Protein AF-A0A4R3JTP3-F1 (afdb_monomer)

Structure (mmCIF, N/CA/C/O backbone):
data_AF-A0A4R3JTP3-F1
#
_entry.id   AF-A0A4R3JTP3-F1
#
loop_
_atom_site.group_PDB
_atom_site.id
_atom_site.type_symbol
_atom_site.label_atom_id
_atom_site.label_alt_id
_atom_site.label_comp_id
_atom_site.label_asym_id
_atom_site.label_entity_id
_atom_site.label_seq_id
_atom_site.pdbx_PDB_ins_code
_atom_site.Cartn_x
_atom_site.Cartn_y
_atom_site.Cartn_z
_atom_site.occupancy
_atom_site.B_iso_or_equiv
_atom_site.auth_seq_id
_atom_site.auth_comp_id
_atom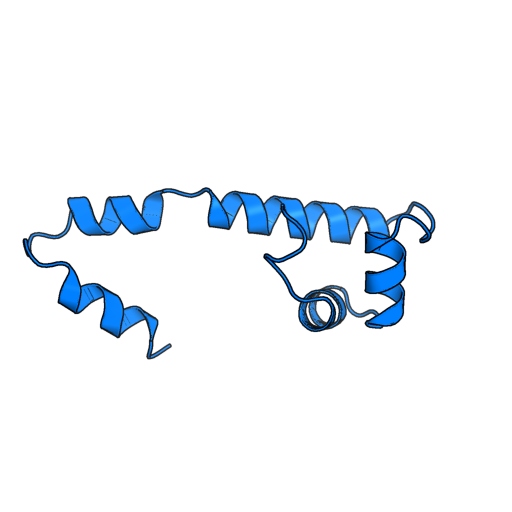_site.auth_asym_id
_atom_site.auth_atom_id
_atom_site.pdbx_PDB_model_num
ATOM 1 N N . MET A 1 1 ? 6.317 10.174 9.171 1.00 45.31 1 MET A N 1
ATOM 2 C CA . MET A 1 1 ? 6.921 8.824 9.077 1.00 45.31 1 MET A CA 1
ATOM 3 C C . MET A 1 1 ? 5.828 7.817 8.745 1.00 45.31 1 MET A C 1
ATOM 5 O O . MET A 1 1 ? 5.135 7.361 9.636 1.00 45.31 1 MET A O 1
ATOM 9 N N . VAL A 1 2 ? 5.622 7.541 7.459 1.00 50.75 2 VAL A N 1
ATOM 10 C CA . VAL A 1 2 ? 4.519 6.700 6.943 1.00 50.75 2 VAL A CA 1
ATOM 11 C C . VAL A 1 2 ? 4.987 5.279 6.600 1.00 50.75 2 VAL A C 1
ATOM 13 O O . VAL A 1 2 ? 4.206 4.334 6.587 1.00 50.75 2 VAL A O 1
ATOM 16 N N . GLN A 1 3 ? 6.288 5.105 6.352 1.00 52.69 3 GLN A N 1
ATOM 17 C CA . GLN A 1 3 ? 6.861 3.907 5.726 1.00 52.69 3 GLN A CA 1
ATOM 18 C C . GLN A 1 3 ? 6.869 2.642 6.614 1.00 52.69 3 GLN A C 1
ATOM 20 O O . GLN A 1 3 ? 7.425 1.616 6.215 1.00 52.69 3 GLN A O 1
ATOM 25 N N . HIS A 1 4 ? 6.252 2.701 7.799 1.00 60.41 4 HIS A N 1
ATOM 26 C CA . HIS A 1 4 ? 6.256 1.632 8.802 1.00 60.41 4 HIS A CA 1
ATOM 27 C C . HIS A 1 4 ? 4.885 1.003 9.068 1.00 60.41 4 HIS A C 1
ATOM 29 O O . HIS A 1 4 ? 4.825 0.040 9.819 1.00 60.41 4 HIS A O 1
ATOM 35 N N . LEU A 1 5 ? 3.800 1.500 8.464 1.00 71.56 5 LEU A N 1
ATOM 36 C CA . LEU A 1 5 ? 2.461 0.948 8.719 1.00 71.56 5 LEU A CA 1
ATOM 37 C C . LEU A 1 5 ? 2.227 -0.426 8.066 1.00 71.56 5 LEU A C 1
ATOM 39 O O . LEU A 1 5 ? 1.352 -1.164 8.494 1.00 71.56 5 LEU A O 1
ATOM 43 N N . VAL A 1 6 ? 3.006 -0.769 7.038 1.00 83.88 6 VAL A N 1
ATOM 44 C CA . VAL A 1 6 ? 2.993 -2.085 6.381 1.00 83.88 6 VAL A CA 1
ATOM 45 C C . VAL A 1 6 ? 4.441 -2.516 6.205 1.00 83.88 6 VAL A C 1
ATOM 47 O O . VAL A 1 6 ? 5.260 -1.725 5.724 1.00 83.88 6 VAL A O 1
ATOM 50 N N . SER A 1 7 ? 4.803 -3.742 6.577 1.00 91.12 7 SER A N 1
ATOM 51 C CA . SER A 1 7 ? 6.150 -4.262 6.317 1.00 91.12 7 SER A CA 1
ATOM 52 C C . SER A 1 7 ? 6.374 -4.487 4.814 1.00 91.12 7 SER A C 1
ATOM 54 O O . SER A 1 7 ? 5.429 -4.606 4.030 1.00 91.12 7 SER A O 1
ATOM 56 N N . ARG A 1 8 ? 7.636 -4.555 4.367 1.00 92.44 8 ARG A N 1
ATOM 57 C CA . ARG A 1 8 ? 7.920 -4.864 2.953 1.00 92.44 8 ARG A CA 1
ATOM 58 C C . ARG A 1 8 ? 7.394 -6.248 2.557 1.00 92.44 8 ARG A C 1
ATOM 60 O O . ARG A 1 8 ? 6.816 -6.380 1.484 1.00 92.44 8 ARG A O 1
ATOM 67 N N . ALA A 1 9 ? 7.508 -7.225 3.456 1.00 94.06 9 ALA A N 1
ATOM 68 C CA . ALA A 1 9 ? 7.037 -8.588 3.239 1.00 94.06 9 ALA A CA 1
ATOM 69 C C . ALA A 1 9 ? 5.505 -8.675 3.114 1.00 94.06 9 ALA A C 1
ATOM 71 O O . ALA A 1 9 ? 4.989 -9.441 2.302 1.00 94.06 9 ALA A O 1
ATOM 72 N N . GLU A 1 10 ? 4.749 -7.894 3.887 1.00 94.75 10 GLU A N 1
ATOM 73 C CA . GLU A 1 10 ? 3.290 -7.807 3.733 1.00 94.75 10 GLU A CA 1
ATOM 74 C C . GLU A 1 10 ? 2.903 -7.139 2.422 1.00 94.75 10 GLU A C 1
ATOM 76 O O . GLU A 1 10 ? 2.104 -7.695 1.673 1.00 94.75 10 GLU A O 1
ATOM 81 N N . ALA A 1 11 ? 3.513 -5.997 2.103 1.00 94.50 11 ALA A N 1
ATOM 82 C CA . ALA A 1 11 ? 3.258 -5.313 0.841 1.00 94.50 11 ALA A CA 1
ATOM 83 C C . ALA A 1 11 ? 3.595 -6.206 -0.368 1.00 94.50 11 ALA A C 1
ATOM 85 O O . ALA A 1 11 ? 2.852 -6.218 -1.345 1.00 94.50 11 ALA A O 1
ATOM 86 N N . ALA A 1 12 ? 4.668 -6.997 -0.281 1.00 96.00 12 ALA A N 1
ATOM 87 C CA . ALA A 1 12 ? 5.062 -7.968 -1.297 1.00 96.00 12 ALA A CA 1
ATOM 88 C C . ALA A 1 12 ? 3.982 -9.042 -1.506 1.00 96.00 12 ALA A C 1
ATOM 90 O O . ALA A 1 12 ? 3.573 -9.289 -2.640 1.00 96.00 12 ALA A O 1
ATOM 91 N N . ARG A 1 13 ? 3.458 -9.618 -0.415 1.00 97.31 13 ARG A N 1
ATOM 92 C CA . ARG A 1 13 ? 2.368 -10.607 -0.467 1.00 97.31 13 ARG A CA 1
ATOM 93 C C . ARG A 1 13 ? 1.067 -10.020 -1.017 1.00 97.31 13 ARG A C 1
ATOM 95 O O . ARG A 1 13 ? 0.449 -10.647 -1.866 1.00 97.31 13 ARG A O 1
ATOM 102 N N . ILE A 1 14 ? 0.677 -8.824 -0.573 1.00 95.81 14 ILE A N 1
ATOM 103 C CA . ILE A 1 14 ? -0.557 -8.148 -1.011 1.00 95.81 14 ILE A CA 1
ATOM 104 C C . ILE A 1 14 ? -0.506 -7.822 -2.507 1.00 95.81 14 ILE A C 1
ATOM 106 O O . ILE A 1 14 ? -1.484 -8.019 -3.222 1.00 95.81 14 ILE A O 1
ATOM 110 N N . LEU A 1 15 ? 0.633 -7.316 -2.984 1.00 94.88 15 LEU A N 1
ATOM 111 C CA . LEU A 1 15 ? 0.789 -6.878 -4.372 1.00 94.88 15 LEU A CA 1
ATOM 112 C C . LEU A 1 15 ? 1.205 -8.009 -5.324 1.00 94.88 15 LEU A C 1
ATOM 114 O O . LEU A 1 15 ? 1.249 -7.784 -6.532 1.00 94.88 15 LEU A O 1
AT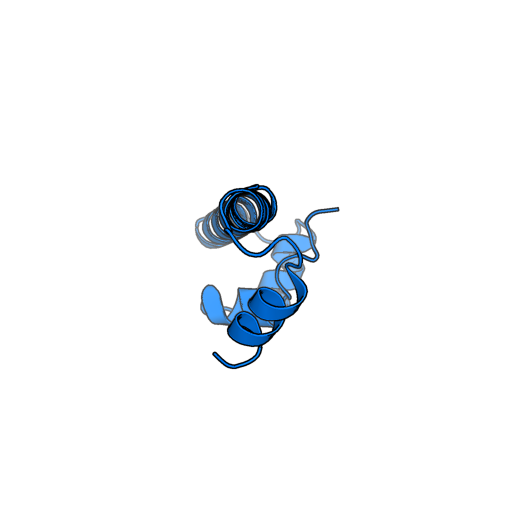OM 118 N N . GLY A 1 16 ? 1.518 -9.200 -4.804 1.00 96.44 16 GLY A N 1
ATOM 119 C CA . GLY A 1 16 ? 1.969 -10.340 -5.604 1.00 96.44 16 GLY A CA 1
ATOM 120 C C . GLY A 1 16 ? 3.351 -10.136 -6.232 1.00 96.44 16 GLY A C 1
ATOM 121 O O . GLY A 1 16 ? 3.583 -10.557 -7.363 1.00 96.44 16 GLY A O 1
ATOM 122 N N . VAL A 1 17 ? 4.269 -9.464 -5.528 1.00 95.31 17 VAL A N 1
ATOM 123 C CA . VAL A 1 17 ? 5.623 -9.141 -6.018 1.00 95.31 17 VAL A CA 1
ATOM 124 C C . VAL A 1 17 ? 6.700 -9.529 -5.008 1.00 95.31 17 VAL A C 1
ATOM 126 O O . VAL A 1 17 ? 6.406 -9.903 -3.878 1.00 95.31 17 VAL A O 1
ATOM 129 N N . SER A 1 18 ? 7.974 -9.446 -5.396 1.00 96.06 18 SER A N 1
ATOM 130 C CA . SER A 1 18 ? 9.087 -9.742 -4.487 1.00 96.06 18 SER A CA 1
ATOM 131 C C . SER A 1 18 ? 9.335 -8.622 -3.467 1.00 96.06 18 SER A C 1
ATOM 133 O O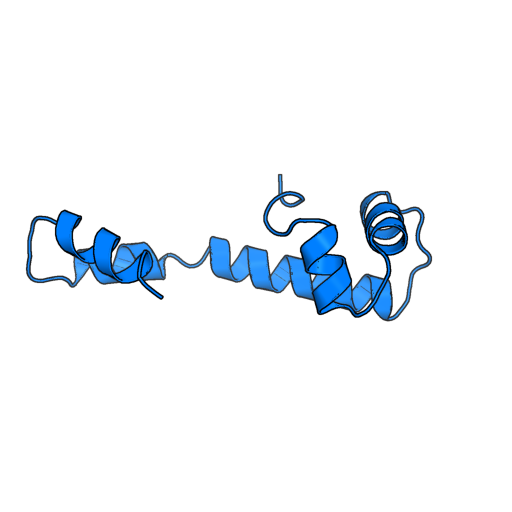 . SER A 1 18 ? 9.109 -7.443 -3.748 1.00 96.06 18 SER A O 1
ATOM 135 N N . ASP A 1 19 ? 9.897 -8.972 -2.302 1.00 95.38 19 ASP A N 1
ATOM 136 C CA . ASP A 1 19 ? 10.327 -7.996 -1.278 1.00 95.38 19 ASP A CA 1
ATOM 137 C C . ASP A 1 19 ? 11.302 -6.955 -1.855 1.00 95.38 19 ASP A C 1
ATOM 139 O O . ASP A 1 19 ? 11.203 -5.760 -1.576 1.00 95.38 19 ASP A O 1
ATOM 143 N N . ALA A 1 20 ? 12.199 -7.398 -2.743 1.00 94.56 20 ALA A N 1
ATOM 144 C CA . ALA A 1 20 ? 13.150 -6.535 -3.435 1.00 94.56 20 ALA A CA 1
ATOM 145 C C . ALA A 1 20 ? 12.461 -5.503 -4.346 1.00 94.56 20 ALA A C 1
ATOM 147 O O . ALA A 1 20 ? 12.902 -4.354 -4.414 1.00 94.56 20 ALA A O 1
ATOM 148 N N . ALA A 1 21 ? 11.370 -5.875 -5.028 1.00 94.81 21 ALA A N 1
ATOM 149 C CA . ALA A 1 21 ? 10.592 -4.934 -5.831 1.00 94.81 21 ALA A CA 1
ATOM 150 C C . ALA A 1 21 ? 9.967 -3.845 -4.947 1.00 94.81 21 ALA A C 1
ATOM 152 O O . ALA A 1 21 ? 10.136 -2.662 -5.238 1.00 94.81 21 ALA A O 1
ATOM 153 N N . VAL A 1 22 ? 9.354 -4.226 -3.821 1.00 94.88 22 VAL A N 1
ATOM 154 C CA . VAL A 1 22 ? 8.822 -3.273 -2.829 1.00 94.88 22 VAL A CA 1
ATOM 155 C C . VAL A 1 22 ? 9.923 -2.363 -2.281 1.00 94.88 22 VAL A C 1
ATOM 157 O O . VAL A 1 22 ? 9.719 -1.158 -2.141 1.00 94.88 22 VAL A O 1
ATOM 160 N N . GLY A 1 23 ? 11.108 -2.914 -2.003 1.00 93.94 23 GLY A N 1
ATOM 161 C CA . GLY A 1 23 ? 12.275 -2.149 -1.565 1.00 93.94 23 GLY A CA 1
ATOM 162 C C . GLY A 1 23 ? 12.678 -1.058 -2.560 1.00 93.94 23 GLY A C 1
ATOM 163 O O . GLY A 1 23 ? 12.875 0.087 -2.158 1.00 93.94 23 GLY A O 1
ATOM 164 N N . ARG A 1 24 ? 12.725 -1.379 -3.859 1.00 95.50 24 ARG A N 1
ATOM 165 C CA . ARG A 1 24 ? 13.010 -0.391 -4.914 1.00 95.50 24 ARG A CA 1
ATOM 166 C C . ARG A 1 24 ? 11.912 0.663 -5.047 1.00 95.50 24 ARG A C 1
ATOM 168 O O . ARG A 1 24 ? 12.234 1.833 -5.220 1.00 95.50 24 ARG A O 1
ATOM 175 N N . ILE A 1 25 ? 10.638 0.275 -4.916 1.00 94.38 25 ILE A N 1
ATOM 176 C CA . ILE A 1 25 ? 9.512 1.225 -4.947 1.00 94.38 25 ILE A CA 1
ATOM 177 C C . ILE A 1 25 ? 9.647 2.228 -3.797 1.00 94.38 25 ILE A C 1
ATOM 179 O O . ILE A 1 25 ? 9.565 3.432 -4.017 1.00 94.38 25 ILE A O 1
ATOM 183 N N . ARG A 1 26 ? 9.940 1.753 -2.579 1.00 91.81 26 ARG A N 1
ATOM 184 C CA . ARG A 1 26 ? 10.185 2.624 -1.413 1.00 91.81 26 ARG A CA 1
ATOM 185 C C . ARG A 1 26 ? 11.378 3.551 -1.596 1.00 91.81 26 ARG A C 1
ATOM 187 O O . ARG A 1 26 ? 11.331 4.688 -1.141 1.00 91.81 26 ARG A O 1
ATOM 194 N N . ALA A 1 27 ? 12.434 3.057 -2.235 1.00 91.38 27 ALA A N 1
ATOM 195 C CA . ALA A 1 27 ? 13.639 3.825 -2.514 1.00 91.38 27 ALA A CA 1
ATOM 196 C C . ALA A 1 27 ? 13.472 4.825 -3.675 1.00 91.38 27 ALA A C 1
ATOM 198 O O . ALA A 1 27 ? 14.414 5.555 -3.967 1.00 91.38 27 ALA A O 1
ATOM 199 N N . GLY A 1 28 ? 12.319 4.845 -4.358 1.00 91.81 28 GLY A N 1
ATOM 200 C CA . GLY A 1 28 ? 12.088 5.694 -5.531 1.00 91.81 28 GLY A CA 1
ATOM 201 C C . GLY A 1 28 ? 12.898 5.283 -6.766 1.00 91.81 28 GLY A C 1
ATOM 202 O O . GLY A 1 28 ? 12.997 6.048 -7.715 1.00 91.81 28 GLY A O 1
ATOM 203 N N . SER A 1 29 ? 13.494 4.086 -6.760 1.00 93.88 29 SER A N 1
ATOM 204 C CA . SER A 1 29 ? 14.312 3.553 -7.859 1.00 93.88 29 SER A CA 1
ATOM 205 C C . SER A 1 29 ? 13.574 2.517 -8.710 1.00 93.88 29 SER A C 1
ATOM 207 O O . SER A 1 29 ? 14.169 1.874 -9.576 1.00 93.88 29 SER A O 1
ATOM 209 N N . TYR A 1 30 ? 12.281 2.321 -8.450 1.00 91.25 30 TYR A N 1
ATOM 210 C CA . TYR A 1 30 ? 11.411 1.492 -9.274 1.00 91.25 30 TYR A CA 1
ATOM 211 C C . TYR A 1 30 ? 10.703 2.361 -10.320 1.00 91.25 30 TYR A C 1
ATOM 213 O O . TYR A 1 30 ? 10.248 3.445 -9.959 1.00 91.25 30 TYR A O 1
ATOM 221 N N . PRO A 1 31 ? 10.587 1.908 -11.581 1.00 91.12 31 PRO A N 1
ATOM 222 C CA . PRO A 1 31 ? 9.895 2.663 -12.619 1.00 91.12 31 PRO A CA 1
ATOM 223 C C . PRO A 1 31 ? 8.459 3.014 -12.227 1.00 91.12 31 PRO A C 1
ATOM 225 O O . PRO A 1 31 ? 7.746 2.189 -11.647 1.00 91.12 31 PRO A O 1
ATOM 228 N N . ASP A 1 32 ? 8.019 4.212 -12.605 1.00 88.38 32 ASP A N 1
ATOM 229 C CA . ASP A 1 32 ? 6.609 4.567 -12.516 1.00 88.38 32 ASP A CA 1
ATOM 230 C C . ASP A 1 32 ? 5.764 3.635 -13.391 1.00 88.38 32 ASP A C 1
ATOM 232 O O . ASP A 1 32 ? 6.172 3.191 -14.466 1.00 88.38 32 ASP A O 1
ATOM 236 N N . GLY A 1 33 ? 4.571 3.310 -12.903 1.00 92.31 33 GLY A N 1
ATOM 237 C CA . GLY A 1 33 ? 3.670 2.375 -13.557 1.00 92.31 33 GLY A CA 1
ATOM 238 C C . GLY A 1 33 ? 2.624 1.825 -12.600 1.00 92.31 33 GLY A C 1
ATOM 239 O O . GLY A 1 33 ? 2.518 2.245 -11.446 1.00 92.31 33 GLY A O 1
ATOM 240 N N . GLU A 1 34 ? 1.858 0.849 -13.080 1.00 94.50 34 GLU A N 1
ATOM 241 C CA . GLU A 1 34 ? 0.703 0.313 -12.358 1.00 94.50 34 GLU A CA 1
ATOM 242 C C . GLU A 1 34 ? 1.071 -0.253 -10.978 1.00 94.50 34 GLU A C 1
ATOM 244 O O . GLU A 1 34 ? 0.359 -0.031 -10.001 1.00 94.50 34 GLU A O 1
ATOM 249 N N . LEU A 1 35 ? 2.214 -0.934 -10.856 1.00 93.56 35 LEU A N 1
ATOM 250 C CA . LEU A 1 35 ? 2.656 -1.477 -9.571 1.00 93.56 35 LEU A CA 1
ATOM 251 C C . LEU A 1 35 ? 3.008 -0.373 -8.559 1.00 93.56 35 LEU A C 1
ATOM 253 O O . LEU A 1 35 ? 2.648 -0.478 -7.386 1.00 93.56 35 LEU A O 1
ATOM 257 N N . ALA A 1 36 ? 3.692 0.684 -9.006 1.00 93.62 36 ALA A N 1
ATOM 258 C CA . ALA A 1 36 ? 4.029 1.824 -8.157 1.00 93.62 36 ALA A CA 1
ATOM 259 C C . ALA A 1 36 ? 2.760 2.573 -7.708 1.00 93.62 36 ALA A C 1
ATOM 261 O O . ALA A 1 36 ? 2.654 2.959 -6.544 1.00 93.62 36 ALA A O 1
ATOM 262 N N . GLU A 1 37 ? 1.768 2.709 -8.595 1.00 95.44 37 GLU A N 1
ATOM 263 C CA . GLU A 1 37 ? 0.451 3.272 -8.270 1.00 95.44 37 GLU A CA 1
ATOM 264 C C . GLU A 1 37 ? -0.294 2.419 -7.235 1.00 95.44 37 GLU A C 1
ATOM 266 O O . GLU A 1 37 ? -0.704 2.929 -6.194 1.00 95.44 37 GLU A O 1
ATOM 271 N N . ARG A 1 38 ? -0.402 1.102 -7.457 1.00 95.94 38 ARG A N 1
ATOM 272 C CA . ARG A 1 38 ? -1.038 0.170 -6.508 1.00 95.94 38 ARG A CA 1
ATOM 273 C C . ARG A 1 38 ? -0.379 0.229 -5.127 1.00 95.94 38 ARG A C 1
ATOM 275 O O . ARG A 1 38 ? -1.079 0.219 -4.116 1.00 95.94 38 ARG A O 1
ATOM 282 N N . TYR A 1 39 ? 0.950 0.344 -5.070 1.00 94.56 39 TYR A N 1
ATOM 283 C CA . TYR A 1 39 ? 1.670 0.541 -3.811 1.00 94.56 39 TYR A CA 1
ATOM 284 C C . TYR A 1 39 ? 1.302 1.872 -3.131 1.00 94.56 39 TYR A C 1
ATOM 286 O O . TYR A 1 39 ? 1.036 1.887 -1.929 1.00 94.56 39 TYR A O 1
ATOM 294 N N . ARG A 1 40 ? 1.239 2.984 -3.879 1.00 93.19 40 ARG A N 1
ATOM 295 C CA . ARG A 1 40 ? 0.820 4.294 -3.344 1.00 93.19 40 ARG A CA 1
ATOM 296 C C . ARG A 1 40 ? -0.614 4.260 -2.806 1.00 93.19 40 ARG A C 1
ATOM 298 O O . ARG A 1 40 ? -0.857 4.766 -1.711 1.00 93.19 40 ARG A O 1
ATOM 305 N N . LEU A 1 41 ? -1.535 3.612 -3.518 1.00 95.62 41 LEU A N 1
ATOM 306 C CA . LEU A 1 41 ? -2.918 3.419 -3.072 1.00 95.62 41 LEU A CA 1
ATOM 307 C C . LEU A 1 41 ? -2.998 2.584 -1.790 1.00 95.62 41 LEU A C 1
ATOM 309 O O . LEU A 1 41 ? -3.698 2.977 -0.858 1.00 95.62 41 LEU A O 1
ATOM 313 N N . LEU A 1 42 ? -2.247 1.480 -1.707 1.00 93.69 42 LEU A N 1
ATOM 314 C CA . LEU A 1 42 ? -2.169 0.655 -0.498 1.00 93.69 42 LEU A CA 1
ATOM 315 C C . LEU A 1 42 ? -1.724 1.486 0.712 1.00 93.69 42 LEU A C 1
ATOM 317 O O . LEU A 1 42 ? -2.372 1.453 1.757 1.00 93.69 42 LEU A O 1
ATOM 321 N N . VAL A 1 43 ? -0.652 2.269 0.562 1.00 92.06 43 VAL A N 1
ATOM 322 C CA . VAL A 1 43 ? -0.161 3.153 1.628 1.00 92.06 43 VAL A CA 1
ATOM 323 C C . VAL A 1 43 ? -1.235 4.162 2.035 1.00 92.06 43 VAL A C 1
ATOM 325 O O . VAL A 1 43 ? -1.518 4.299 3.222 1.00 92.06 43 VAL A O 1
ATOM 328 N N . ALA A 1 44 ? -1.888 4.817 1.072 1.00 91.62 44 ALA A N 1
ATOM 329 C CA . ALA A 1 44 ? -2.929 5.802 1.354 1.00 91.62 44 ALA A CA 1
ATOM 330 C C . ALA A 1 44 ? -4.136 5.206 2.103 1.00 91.62 44 ALA A C 1
ATOM 332 O O . ALA A 1 44 ? -4.692 5.858 2.993 1.00 91.62 44 ALA A O 1
ATOM 333 N N . VAL A 1 45 ? -4.540 3.975 1.769 1.00 90.75 45 VAL A N 1
ATOM 334 C CA . VAL A 1 45 ? -5.616 3.252 2.467 1.00 90.75 45 VAL A CA 1
ATOM 335 C C . VAL A 1 45 ? -5.219 2.954 3.908 1.00 90.75 45 VAL A C 1
ATOM 337 O O . VAL A 1 45 ? -5.974 3.281 4.824 1.00 90.75 45 VAL A O 1
ATOM 340 N N . VAL A 1 46 ? -4.029 2.391 4.126 1.00 89.00 46 VAL A N 1
ATOM 341 C CA . VAL A 1 46 ? -3.569 2.029 5.474 1.00 89.00 46 VAL A CA 1
ATOM 342 C C . VAL A 1 46 ? -3.371 3.265 6.343 1.00 89.00 46 VAL A C 1
ATOM 344 O O . VAL A 1 46 ? -3.771 3.280 7.503 1.00 89.00 46 VAL A O 1
ATOM 347 N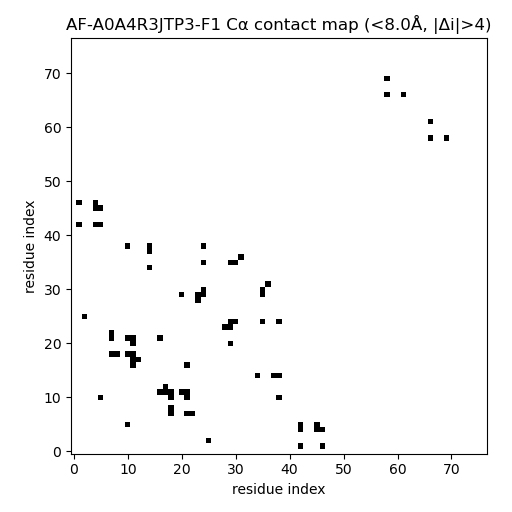 N . GLU A 1 47 ? -2.829 4.344 5.787 1.00 87.12 47 GLU A N 1
ATOM 348 C CA . GLU A 1 47 ? -2.748 5.607 6.507 1.00 87.12 47 GLU A CA 1
ATOM 349 C C . GLU A 1 47 ? -4.126 6.162 6.889 1.00 87.12 47 GLU A C 1
ATOM 351 O O . GLU A 1 47 ? -4.288 6.724 7.971 1.00 87.12 47 GLU A O 1
ATOM 356 N N . ARG A 1 48 ? -5.121 6.060 5.999 1.00 85.25 48 ARG A N 1
ATOM 357 C CA . ARG A 1 48 ? -6.486 6.513 6.291 1.00 85.25 48 ARG A CA 1
ATOM 358 C C . ARG A 1 48 ? -7.098 5.692 7.420 1.00 85.25 48 ARG A C 1
ATOM 360 O O . ARG A 1 48 ? -7.698 6.282 8.310 1.00 85.25 48 ARG A O 1
ATOM 367 N N . ALA A 1 49 ? -6.898 4.375 7.406 1.00 83.75 49 ALA A N 1
ATOM 368 C CA . ALA A 1 49 ? -7.331 3.491 8.482 1.00 83.75 49 ALA A CA 1
ATOM 369 C C . ALA A 1 49 ? -6.648 3.849 9.811 1.00 83.75 49 ALA A C 1
ATOM 371 O O . ALA A 1 49 ? -7.327 4.015 10.818 1.00 83.75 49 ALA A O 1
ATOM 372 N N . ALA A 1 50 ? -5.331 4.082 9.800 1.00 81.81 50 ALA A N 1
ATOM 373 C CA . ALA A 1 50 ? -4.574 4.482 10.987 1.00 81.81 50 ALA A CA 1
ATOM 374 C C . ALA A 1 50 ? -4.995 5.853 11.551 1.00 81.81 50 ALA A C 1
ATOM 376 O O . ALA A 1 50 ? -4.860 6.099 12.747 1.00 81.81 50 ALA A O 1
ATOM 377 N N . ARG A 1 51 ? -5.496 6.758 10.699 1.00 76.50 51 ARG A N 1
ATOM 378 C CA . ARG A 1 51 ? -6.030 8.069 11.102 1.00 76.50 51 ARG A CA 1
ATOM 379 C C . ARG A 1 51 ? -7.502 8.031 11.522 1.00 76.50 51 ARG A C 1
ATOM 381 O O . ARG A 1 51 ? -7.983 9.056 12.001 1.00 76.50 51 ARG A O 1
ATOM 388 N N . SER A 1 52 ? -8.223 6.921 11.332 1.00 65.31 52 SER A N 1
ATOM 389 C CA . SER A 1 52 ? -9.641 6.851 11.696 1.00 65.31 52 SER A CA 1
ATOM 390 C C . SER A 1 52 ? -9.800 6.844 13.225 1.00 65.31 52 SER A C 1
ATOM 392 O O . SER A 1 52 ? -9.331 5.915 13.883 1.00 65.31 52 SER A O 1
ATOM 394 N N . PRO A 1 53 ? -10.472 7.846 13.824 1.00 56.41 53 PRO A N 1
ATOM 395 C CA . PRO A 1 53 ? -10.682 7.932 15.270 1.00 56.41 53 PRO A CA 1
ATOM 396 C C . PRO A 1 53 ? -11.753 6.961 15.793 1.00 56.41 53 PRO A C 1
ATOM 398 O O . PRO A 1 53 ? -12.080 7.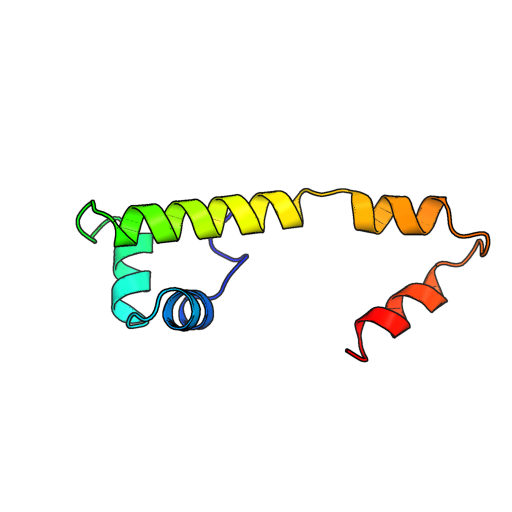001 16.983 1.00 56.41 53 PRO A O 1
ATOM 401 N N . GLU A 1 54 ? -12.326 6.104 14.942 1.00 55.00 54 GLU A N 1
ATOM 402 C CA . GLU A 1 54 ? -13.444 5.227 15.310 1.00 55.00 54 GLU A CA 1
ATOM 403 C C . GLU A 1 54 ? -13.103 4.268 16.456 1.00 55.00 54 GLU A C 1
ATOM 405 O O . GLU A 1 54 ? -13.942 4.071 17.333 1.00 55.00 54 GLU A O 1
ATOM 410 N N . ALA A 1 55 ? -11.858 3.791 16.560 1.00 53.38 55 ALA A N 1
ATOM 411 C CA . ALA A 1 55 ? -11.434 2.966 17.696 1.00 53.38 55 ALA A CA 1
ATOM 412 C C . ALA A 1 55 ? -11.572 3.709 19.045 1.00 53.38 55 ALA A C 1
ATOM 414 O O . ALA A 1 55 ? -12.001 3.141 20.047 1.00 53.38 55 ALA A O 1
ATOM 415 N N . THR A 1 56 ? -11.295 5.017 19.078 1.00 51.53 56 THR A N 1
ATOM 416 C CA . THR A 1 56 ? -11.529 5.853 20.270 1.00 51.53 56 THR A CA 1
ATOM 417 C C . THR A 1 56 ? -12.982 6.293 20.446 1.00 51.53 56 THR A C 1
ATOM 419 O O . THR A 1 56 ? -13.387 6.581 21.573 1.00 51.53 56 THR A O 1
ATOM 422 N N . ALA A 1 57 ? -13.778 6.350 19.375 1.00 52.16 57 ALA A N 1
ATOM 423 C CA . ALA A 1 57 ? -15.198 6.696 19.454 1.00 52.16 57 ALA A CA 1
ATOM 424 C C . ALA A 1 57 ? -16.037 5.558 20.061 1.00 52.16 57 ALA A C 1
ATOM 426 O O . ALA A 1 57 ? -16.924 5.831 20.869 1.00 52.16 57 ALA A O 1
ATOM 427 N N . ILE A 1 58 ? -15.702 4.296 19.760 1.00 53.06 58 ILE A N 1
ATOM 428 C CA . ILE A 1 58 ? -16.339 3.109 20.359 1.00 53.06 58 ILE A CA 1
ATOM 429 C C . ILE A 1 58 ? -16.187 3.126 21.887 1.00 53.06 58 ILE A C 1
ATOM 431 O O . ILE A 1 58 ? -17.160 2.927 22.613 1.00 53.06 58 ILE A O 1
ATOM 435 N N . CYS A 1 59 ? -14.997 3.466 22.390 1.00 52.34 59 CYS A N 1
ATOM 436 C CA . CYS A 1 59 ? -14.738 3.571 23.827 1.00 52.34 59 CYS A CA 1
ATOM 437 C C . CYS A 1 59 ? -15.575 4.661 24.521 1.00 52.34 59 CYS A C 1
ATOM 439 O O . CYS A 1 59 ? -15.949 4.491 25.676 1.00 52.34 59 CYS A O 1
ATOM 441 N N . ARG A 1 60 ? -15.917 5.762 23.834 1.00 52.22 60 ARG A N 1
ATOM 442 C CA . ARG A 1 60 ? -16.741 6.848 24.407 1.00 52.22 60 ARG A CA 1
ATOM 443 C C . ARG A 1 60 ? -18.234 6.524 24.461 1.00 52.22 60 ARG A C 1
ATOM 445 O O . ARG A 1 60 ? -18.940 7.109 25.273 1.00 52.22 60 ARG A O 1
ATOM 452 N N . ALA A 1 61 ? -18.711 5.628 23.598 1.00 55.12 61 ALA A N 1
ATOM 453 C CA . ALA A 1 61 ? -20.096 5.155 23.589 1.00 55.12 61 ALA A CA 1
ATOM 454 C C . ALA A 1 61 ? -20.302 3.890 24.446 1.00 55.12 61 ALA A C 1
ATOM 456 O O . ALA A 1 61 ? -21.425 3.401 24.567 1.00 5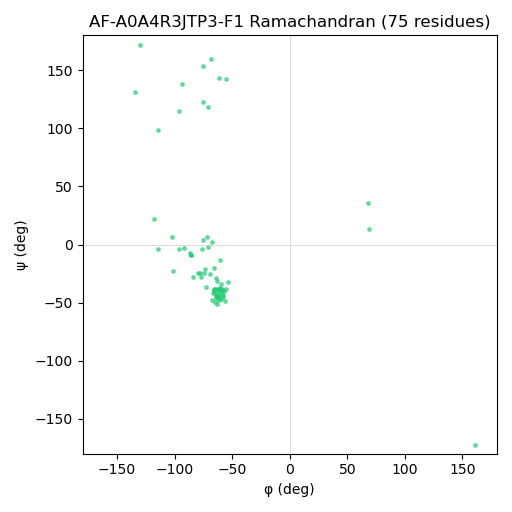5.12 61 ALA A O 1
ATOM 457 N N . CYS A 1 62 ? -19.228 3.345 25.029 1.00 51.25 62 CYS A N 1
ATOM 458 C CA . CYS A 1 62 ? -19.290 2.161 25.870 1.00 51.25 62 CYS A CA 1
ATOM 459 C C . CYS A 1 62 ? -19.874 2.523 27.250 1.00 51.25 62 CYS A C 1
ATOM 461 O O . CYS A 1 62 ? -19.301 3.356 27.948 1.00 51.25 62 CYS A O 1
ATOM 463 N N . PRO A 1 63 ? -20.971 1.881 27.696 1.00 57.38 63 PRO A N 1
ATOM 464 C CA . PRO A 1 63 ? -21.581 2.153 29.000 1.00 57.38 63 PRO A CA 1
ATOM 465 C C . PRO A 1 63 ? -20.738 1.658 30.190 1.00 57.38 63 PRO A C 1
ATOM 467 O O . PRO A 1 63 ? -21.139 1.831 31.338 1.00 57.38 63 PRO A O 1
ATOM 470 N N . ARG A 1 64 ? -19.588 1.013 29.944 1.00 56.56 64 ARG A N 1
ATOM 471 C CA . ARG A 1 64 ? -18.605 0.673 30.977 1.00 56.56 64 ARG A CA 1
ATOM 472 C C . ARG A 1 64 ? -17.520 1.744 31.007 1.00 56.56 64 ARG A C 1
ATOM 474 O O . ARG A 1 64 ? -16.739 1.857 30.070 1.00 56.56 64 ARG A O 1
ATOM 481 N N . GLU A 1 65 ? -17.453 2.468 32.121 1.00 52.78 65 GLU A N 1
ATOM 482 C CA . GLU A 1 65 ? -16.477 3.535 32.396 1.00 52.78 65 GLU A CA 1
ATOM 483 C C . GLU A 1 65 ? -15.010 3.057 32.391 1.00 52.78 65 GLU A C 1
ATOM 485 O O . GLU A 1 65 ? -14.096 3.874 32.312 1.00 52.78 65 GLU A O 1
ATOM 490 N N . ASP A 1 66 ? -14.772 1.742 32.411 1.00 55.72 66 ASP A N 1
ATOM 491 C CA . ASP A 1 66 ? -13.444 1.139 32.311 1.00 55.72 66 ASP A CA 1
ATOM 492 C C . ASP A 1 66 ? -13.302 0.320 31.014 1.00 55.72 66 ASP A C 1
ATOM 494 O O . ASP A 1 66 ? -13.734 -0.832 30.896 1.00 55.72 66 ASP A O 1
ATOM 498 N N . CYS A 1 67 ? -12.682 0.937 30.004 1.00 58.16 67 CYS A N 1
ATOM 499 C CA . CYS A 1 67 ? -12.435 0.349 28.683 1.00 58.16 67 CYS A CA 1
ATOM 500 C C . CYS A 1 67 ? -11.421 -0.814 28.694 1.00 58.16 67 CYS A C 1
ATOM 502 O O . CYS A 1 67 ? -11.122 -1.365 27.629 1.00 58.16 67 CYS A O 1
ATOM 504 N N . ALA A 1 68 ? -10.898 -1.222 29.858 1.00 59.50 68 ALA A N 1
ATOM 505 C CA . ALA A 1 68 ? -9.987 -2.360 29.988 1.00 59.50 68 ALA A CA 1
ATOM 506 C C . ALA A 1 68 ? -10.544 -3.659 29.367 1.00 59.50 68 ALA A C 1
ATOM 508 O O . ALA A 1 68 ? -9.784 -4.441 28.797 1.00 59.50 68 ALA A O 1
ATOM 509 N N . GLY A 1 69 ? -11.868 -3.864 29.398 1.00 53.56 69 GLY A N 1
ATOM 510 C CA . GLY A 1 69 ? -12.515 -5.063 28.848 1.00 53.56 69 GLY A CA 1
ATOM 511 C C . GLY A 1 69 ? -12.602 -5.129 27.315 1.00 53.56 69 GLY A C 1
ATOM 512 O O . GLY A 1 69 ? -12.653 -6.225 26.764 1.00 53.56 69 GLY A O 1
ATOM 513 N N . CYS A 1 70 ? -12.585 -3.993 26.608 1.00 55.50 70 CYS A N 1
ATOM 514 C CA . CYS A 1 70 ? -12.685 -3.980 25.137 1.00 55.50 70 CYS A CA 1
ATOM 515 C C . CYS A 1 70 ? -11.356 -4.363 24.470 1.00 55.50 70 CYS A C 1
ATOM 517 O O . CYS A 1 70 ? -11.342 -4.973 23.407 1.00 55.50 70 CYS A O 1
ATOM 519 N N . ARG A 1 71 ? -10.234 -4.090 25.146 1.00 50.75 71 ARG A N 1
ATOM 520 C CA . ARG A 1 71 ? -8.880 -4.379 24.653 1.00 50.75 71 ARG A CA 1
ATOM 521 C C . A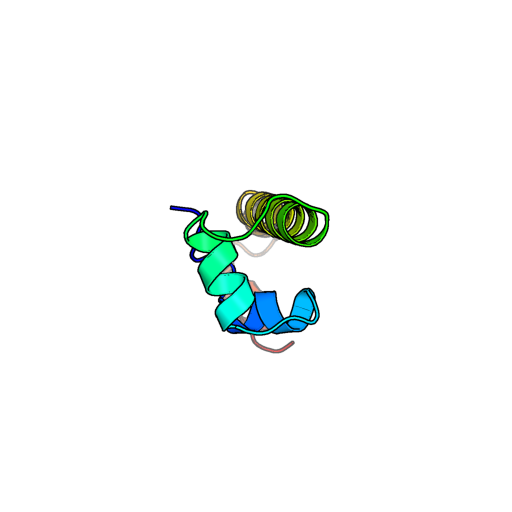RG A 1 71 ? -8.587 -5.885 24.522 1.00 50.75 71 ARG A C 1
ATOM 523 O O . ARG A 1 71 ? -7.686 -6.261 23.785 1.00 50.75 71 ARG A O 1
ATOM 530 N N . ILE A 1 72 ? -9.339 -6.747 25.217 1.00 49.16 72 ILE A N 1
ATOM 531 C CA . ILE A 1 72 ? -9.169 -8.213 25.167 1.00 49.16 72 ILE A CA 1
ATOM 532 C C . ILE A 1 72 ? -9.905 -8.833 23.966 1.00 49.16 72 ILE A C 1
ATOM 534 O O . ILE A 1 72 ? -9.465 -9.856 23.447 1.00 49.16 72 ILE A O 1
ATOM 538 N N . ALA A 1 73 ? -10.985 -8.213 23.479 1.00 50.44 73 ALA A N 1
ATOM 539 C CA . ALA A 1 73 ? -11.742 -8.741 22.341 1.00 50.44 73 ALA A CA 1
ATOM 540 C C . ALA A 1 73 ? -10.966 -8.647 21.012 1.00 50.44 73 ALA A C 1
ATOM 542 O O . ALA A 1 73 ? -11.180 -9.466 20.125 1.00 50.44 73 ALA A O 1
ATOM 543 N N . GLU A 1 74 ? -10.029 -7.703 20.898 1.00 49.28 74 GLU A N 1
ATOM 544 C CA . GLU A 1 74 ? -9.199 -7.509 19.699 1.00 49.28 74 GLU A CA 1
ATOM 545 C C . GLU A 1 74 ? -7.939 -8.398 19.663 1.00 49.28 74 GLU A C 1
ATOM 547 O O . GLU A 1 74 ? -7.269 -8.458 18.639 1.00 49.28 74 GLU A O 1
ATOM 552 N N . LEU A 1 75 ? -7.610 -9.110 20.752 1.00 45.28 75 LEU A N 1
ATOM 553 C CA . LEU A 1 75 ? -6.445 -10.011 20.822 1.00 45.28 75 LEU A CA 1
ATOM 554 C C . LEU A 1 75 ? -6.781 -11.486 20.533 1.00 45.28 75 LEU A C 1
ATOM 556 O O . LEU A 1 75 ? -5.873 -12.312 20.493 1.00 45.28 75 LEU A O 1
ATOM 560 N N . ASN A 1 76 ? -8.063 -11.819 20.341 1.00 35.97 76 ASN A N 1
ATOM 561 C CA . ASN A 1 76 ? -8.553 -13.190 20.132 1.00 35.97 76 ASN A CA 1
ATOM 562 C C . ASN A 1 76 ? -9.222 -13.411 18.757 1.00 35.97 76 ASN A C 1
ATOM 564 O O . ASN A 1 76 ? -10.013 -14.346 18.616 1.00 35.97 76 ASN A O 1
ATOM 568 N N . VAL A 1 77 ? -8.924 -12.573 17.755 1.00 41.00 77 VAL A N 1
ATOM 569 C CA . VAL A 1 77 ? -9.333 -12.779 16.350 1.00 41.00 77 VAL A CA 1
ATOM 570 C C . VAL A 1 77 ? -8.106 -12.938 15.466 1.00 41.00 77 VAL A C 1
ATOM 572 O O . VAL A 1 77 ? -7.178 -12.113 15.606 1.00 41.00 77 VAL A O 1
#

Organism: NCBI:txid1914471

Nearest PDB structures (foldseek):
  1zvv-assembly2_B  TM=5.069E-01  e=2.282E+00  Bacillus subtilis
  1jh9-assembly1_A-2  TM=5.782E-01  e=6.622E+00  Escherichia coli
  1qpz-assembly1_A  TM=5.769E-01  e=6.220E+00  Escherichia coli
  1cjg-assembly1_B  TM=5.310E-01  e=6.220E+00  Escherichia coli
  1jfs-assembly1_A-2  TM=5.287E-01  e=9.059E+00  Escherichia coli

pLDDT: mean 76.56, std 19.87, range [35.97, 97.31]

Secondary structure (DSSP, 8-state):
--TTSS-HHHHHHHHTS-HHHHHHHHTT-SPSSHHHHHHHHHHHHHHHHHH-THHHHHHHH-SSS-GGGHHHHTT--

Solvent-accessible surface area (backbone atoms only — not comparable to full-atom values): 4820 Å² total; per-residue (Å²): 139,72,86,73,84,56,54,52,65,55,51,10,63,76,71,73,51,53,47,68,57,44,50,30,49,76,69,68,74,43,73,86,51,72,70,48,50,53,51,52,51,51,50,54,52,51,53,50,59,74,65,50,62,59,75,63,50,54,57,72,72,42,92,54,94,64,60,73,69,62,65,57,66,71,74,76,114

Radius of gyration: 17.19 Å; Cα contacts (8 Å, |Δi|>4): 39; chains: 1; bounding box: 36×22×46 Å

Sequence (77 aa):
MVQHLVSRAEAARILGVSDAAVGRIRAGSYPDGELAERYRLLVAVVERAARSPEATAICRACPREDCAGCRIAELNV

Foldseek 3Di:
DQQPLAQLVRLCVVLVHDSVQSVCLVVVNHDDDDSNVVSVVVSVVSVVVVPDCVVVVVQVPDPDPDCPVVVVVVVPD

Mean predicted aligned error: 11.98 Å

=== Feature glossary ===
Annotated list of the representations used here:

Nearest PDB structures. The Foldseek neighbor list gives the closest experimentally determined structures in the PDB, ranked by structural alignment. TM-score near 1 means near-identical fold; near 0.3 means only rough topology match. This is how one finds what a novel AlphaFold prediction most resembles in the solved-structure universe.

Foldseek 3Di. Foldseek's 3Di representation compresses backbone geometry into a per-residue letter drawn from a learned twenty-state alphabet. It captures the tertiary interaction pattern around each residue — which residues are packed against it in space, regardless of where they are in sequence.

Radius of gyration, Cα contacts, bounding box. Radius of gyration (Rg) is the root-mean-square distance of Cα atoms from their centroid — a single number for overall size and compactness. A globular domain of N residues has Rg ≈ 2.2·N^0.38 Å; an extended or disordered chain has a much larger Rg. The Cα contact count is the number of residue pairs whose Cα atoms are within 8 Å and are more than four positions apart in sequence — a standard proxy for tertiary packing density. The bounding box is the smallest axis-aligned box enclosing all Cα atoms.

InterPro / GO / CATH / organism. The annotation block draws on four external r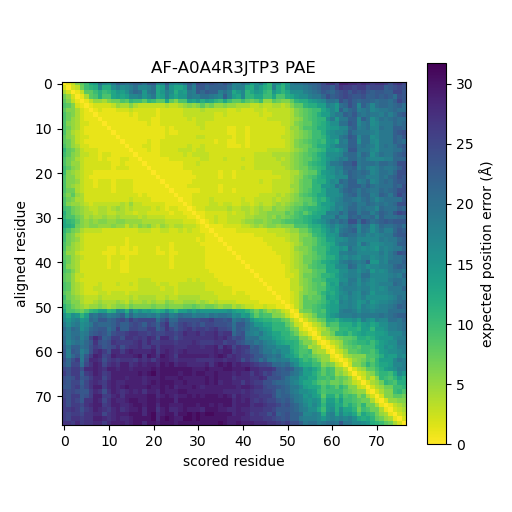esources. InterPro: which protein families and domains the sequence belongs to. GO: standardized terms for what the protein does, what process it participates in, and where in the cell it acts. CATH: which structural fold it has in the CATH hierarchy. Organism: the species of origin.

mmCIF coordinates. The mmCIF block holds the 3D Cartesian coordinates of each backbone atom (N, Cα, C, O) in ångströms. mmCIF is the PDB's canonical archive format — a tagged-loop text representation of the atomic model.

pLDDT. pLDDT is the predicted lDDT-Cα score: AlphaFold's confidence that the local environment of each residue (all inter-atomic distances within 15 Å) is correctly placed. It is a per-residue number between 0 and 100, with higher meaning more reliable.

Backbone torsions (φ/ψ). φ (phi) and ψ (psi) are the two rotatable backbone dihedrals per residue: φ is the C(i-1)–N–Cα–C torsion, ψ is the N–Cα–C–N(i+1) torsion, both in degrees on (−180°, 180°]. α-helical residues cluster near (−60°, −45°); β-strand residues near (−120°, +130°). A Ramachandran plot is simply a scatter of (φ, ψ) for every residue.

B-factor. For experimental (PDB) structures, the B-factor (temperature factor) quantifies the positional spread of each atom in the crystal — a combination of thermal vibration and static disorder — in units of Å². High B-facto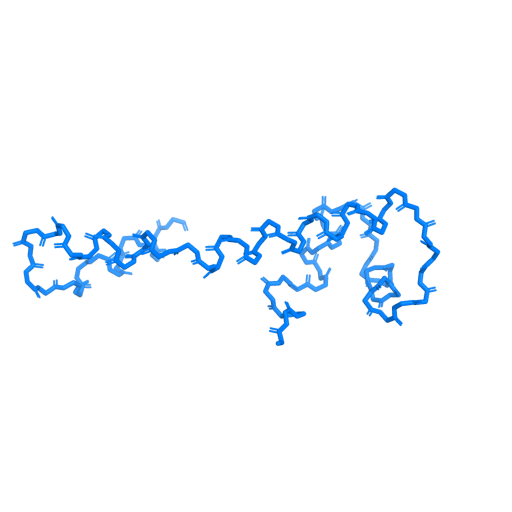rs mark flexible loops or poorly resolved regions; low B-factors mark the rigid, well-ordered core.

Secondary structure (3-state, P-SEA). SS3 is a coarse helix/strand/coil call (letters a/b/c) made by the P-SEA algorithm from inter-Cα distances and dihedrals. It is less detailed than DSSP but needs only Cα positions.

Predicted aligned error. Predicted aligned error is AlphaFold's pairwise confidence. Unlike pLDDT (per-residue), PAE is per-residue-pair and captures whether two parts of the structure are correctly placed relative to each other. Units are ångströms of expected positional error.

Solvent-accessible surface area. Solvent-accessible surface area (SASA) is the area in Å² traced out by the centre of a 1.4 Å probe sphere (a water molecule) rolled over the protein's van der Waals surface (Shrake–Rupley / Lee–Richards construction). Buried residues have near-zero SASA; fully exposed residues can exceed 200 Å². The total SASA scales roughly with the number of surface residues.

Secondary structure (8-state, DSSP). The SS8 string is DSSP's per-residue secondary-structure call. α-helix (H) means an i→i+4 H-bond ladder; β-strand (E) means the residue participates in a β-sheet; 3₁₀ (G) and π (I) are tighter and wider helices; T/S are turns/bends; '-' is loop.

Rendered structure images. Structure images are PyMOL renders from six orthogonal camera directions. Cartoon representation draws helices as coils and strands as arrows; sticks shows the backbone as bonds; surface shows the solvent-excluded envelope. Rainbow coloring maps sequence position to hue (blue→red, N→C); chain coloring assigns a distinct color per polypeptide.

Sequence. The amino-acid sequence is the protein's primary structure: the linear order of residues from the N-terminus to the C-terminus, written in one-letter code. Everything else here — the 3D coordinates, the secondary structure, the domain annotations — is ultimately a consequence of this string.

Contact-map, Ramachandran, and PAE plots. Three diagnostic plots accompany the record. The Cα contact map visualizes the tertiary structure as a 2D adjacency matrix (8 Å cutoff, sequence-local contacts suppressed). The Ramachandran plot shows the distribution of backbone (φ, ψ) torsions, with points in the α and β basins reflecting secondary structure content. The PAE plot shows AlphaFold's inter-residue confidence as a color matrix.